Protein AF-A0A919TH75-F1 (afdb_monomer_lite)

Foldseek 3Di:
DDDPPVLKDKFKWQFPDWAQDPVRATWTWIAGPVHPDGTETAGEDPVCVVVVRVQSVVCVVVVFIWIWIWSDRHNDIHTPDIHTDGRPDPDPPDDD

Secondary structure (DSSP, 8-state):
----GGG-EEEEEEEEEEEE-TTS-EEEEEEESSSS-SSEEEEE-GGGHHHHHHHHHHHHHTT-EEEEEES-SSTT-EEEEEEEE----TT-----

pLDDT: mean 80.35, std 13.57, range [38.59, 91.25]

Radius of gyration: 13.17 Å; chains: 1; bounding box: 39×23×41 Å

Organism: NCBI:txid571911

Structure (mmCIF, N/CA/C/O backbone):
data_AF-A0A919TH75-F1
#
_entry.id   AF-A0A919TH75-F1
#
loop_
_atom_site.group_PDB
_atom_site.id
_atom_site.type_symbol
_atom_site.label_atom_id
_atom_site.label_alt_id
_atom_site.label_comp_id
_atom_site.label_asym_id
_atom_site.label_entity_id
_atom_site.label_seq_id
_atom_site.pdbx_PDB_ins_code
_atom_site.Cartn_x
_atom_site.Cartn_y
_atom_site.Cartn_z
_atom_site.occupancy
_atom_site.B_iso_or_equiv
_atom_site.auth_seq_id
_atom_site.auth_comp_id
_atom_site.auth_asym_id
_atom_site.auth_atom_id
_atom_site.pdbx_PDB_model_num
ATOM 1 N N . MET A 1 1 ? 8.458 -2.126 -17.422 1.00 51.59 1 MET A N 1
ATOM 2 C CA . MET A 1 1 ? 7.359 -2.947 -17.977 1.00 51.59 1 MET A CA 1
ATOM 3 C C . MET A 1 1 ? 6.064 -2.192 -17.764 1.00 51.59 1 MET A C 1
ATOM 5 O O . MET A 1 1 ? 5.853 -1.716 -16.659 1.00 51.59 1 MET A O 1
ATOM 9 N N . THR A 1 2 ? 5.240 -2.046 -18.796 1.00 56.06 2 THR A N 1
ATOM 10 C CA . THR A 1 2 ? 3.940 -1.369 -18.694 1.00 56.06 2 THR A CA 1
ATOM 11 C C . THR A 1 2 ? 2.873 -2.449 -18.567 1.00 56.06 2 THR A C 1
ATOM 13 O O . THR A 1 2 ? 2.649 -3.191 -19.522 1.00 56.06 2 THR A O 1
ATOM 16 N N . VAL A 1 3 ? 2.264 -2.610 -17.389 1.00 63.19 3 VAL A N 1
ATOM 17 C CA . VAL A 1 3 ? 1.124 -3.527 -17.237 1.00 63.19 3 VAL A CA 1
ATOM 18 C C . VAL A 1 3 ? -0.102 -2.877 -17.887 1.00 63.19 3 VAL A C 1
ATOM 20 O O . VAL A 1 3 ? -0.375 -1.707 -17.613 1.00 63.19 3 VAL A O 1
ATOM 23 N N . PRO A 1 4 ? -0.824 -3.586 -18.775 1.00 70.69 4 PRO A N 1
ATOM 24 C CA . PRO A 1 4 ? -2.033 -3.048 -19.382 1.00 70.69 4 PRO A CA 1
ATOM 25 C C . PRO A 1 4 ? -3.066 -2.725 -18.302 1.00 70.69 4 PRO A C 1
ATOM 27 O O . PRO A 1 4 ? -3.279 -3.521 -17.388 1.00 70.69 4 PRO A O 1
ATOM 30 N N . PHE A 1 5 ? -3.710 -1.563 -18.426 1.00 67.50 5 PHE A N 1
ATOM 31 C CA . PHE A 1 5 ? -4.652 -1.026 -17.436 1.00 67.50 5 PHE A CA 1
ATOM 32 C C . PHE A 1 5 ? -5.782 -2.006 -17.088 1.00 67.50 5 PHE A C 1
ATOM 34 O O . PHE A 1 5 ? -6.215 -2.074 -15.947 1.00 67.50 5 PHE A O 1
ATOM 41 N N . GLU A 1 6 ? -6.193 -2.832 -18.049 1.00 73.50 6 GLU A N 1
ATOM 42 C CA . GLU A 1 6 ? -7.217 -3.874 -17.895 1.00 73.50 6 GLU A CA 1
ATOM 43 C C . GLU A 1 6 ? -6.845 -4.977 -16.888 1.00 73.50 6 GLU A C 1
ATOM 45 O O . GLU A 1 6 ? -7.714 -5.715 -16.433 1.00 73.50 6 GLU A O 1
ATOM 50 N N . LYS A 1 7 ? -5.560 -5.105 -16.532 1.00 79.06 7 LYS A N 1
ATOM 51 C CA . LYS A 1 7 ? -5.080 -6.050 -15.512 1.00 79.06 7 LYS A CA 1
ATOM 52 C C . LYS A 1 7 ? -4.955 -5.425 -14.124 1.00 79.06 7 LYS A C 1
ATOM 54 O O . LYS A 1 7 ? -4.589 -6.129 -13.186 1.00 79.06 7 LYS A O 1
ATOM 59 N N . LEU A 1 8 ? -5.212 -4.124 -13.991 1.00 83.25 8 LEU A N 1
ATOM 60 C CA . LEU A 1 8 ? -5.188 -3.449 -12.701 1.00 83.25 8 LEU A CA 1
ATOM 61 C C . LEU A 1 8 ? -6.535 -3.617 -12.009 1.00 83.25 8 LEU A C 1
ATOM 63 O O . LEU A 1 8 ? -7.594 -3.384 -12.589 1.00 83.25 8 LEU A O 1
ATOM 67 N N . LYS A 1 9 ? -6.470 -3.995 -10.740 1.00 87.50 9 LYS A N 1
ATOM 68 C CA . LYS A 1 9 ? -7.610 -4.031 -9.837 1.00 87.50 9 LYS A CA 1
ATOM 69 C C . LYS A 1 9 ? -7.491 -2.870 -8.859 1.00 87.50 9 LYS A C 1
ATOM 71 O O . LYS A 1 9 ? -6.395 -2.565 -8.384 1.00 87.50 9 LYS A O 1
ATOM 76 N N . PHE A 1 10 ? -8.614 -2.219 -8.596 1.00 87.69 10 PHE A N 1
ATOM 77 C CA . PHE A 1 10 ? -8.694 -1.080 -7.691 1.00 87.69 10 PHE A CA 1
ATOM 78 C C . PHE A 1 10 ? -9.289 -1.533 -6.366 1.00 87.69 10 PHE A C 1
ATOM 80 O O . PHE A 1 10 ? -10.321 -2.201 -6.364 1.00 87.69 10 PHE A O 1
ATOM 87 N N . PHE A 1 11 ? -8.636 -1.162 -5.271 1.00 88.69 11 PHE A N 1
ATOM 88 C CA . PHE A 1 11 ? -9.055 -1.504 -3.916 1.00 88.69 11 PHE A CA 1
ATOM 89 C C . PHE A 1 11 ? -8.975 -0.275 -3.022 1.00 88.69 11 PHE A C 1
ATOM 91 O O . PHE A 1 11 ? -8.120 0.588 -3.232 1.00 88.69 11 PHE A O 1
ATOM 98 N N . ASP A 1 12 ? -9.835 -0.229 -2.012 1.00 89.06 12 ASP A N 1
ATOM 99 C CA . ASP A 1 12 ? -9.733 0.739 -0.929 1.00 89.06 12 ASP A CA 1
ATOM 100 C C . ASP A 1 12 ? -9.056 0.043 0.244 1.00 89.06 12 ASP A C 1
ATOM 102 O O . ASP A 1 12 ? -9.591 -0.909 0.799 1.00 89.06 12 ASP A O 1
ATOM 106 N N . CYS A 1 13 ? -7.875 0.509 0.628 1.00 89.88 13 CYS A N 1
ATOM 107 C CA . CYS A 1 13 ? -7.033 -0.160 1.608 1.00 89.88 13 CYS A CA 1
ATOM 108 C C . CYS A 1 13 ? -6.696 0.748 2.784 1.00 89.88 13 CYS A C 1
ATOM 110 O O . CYS A 1 13 ? -6.559 1.966 2.655 1.00 89.88 13 CYS A O 1
ATOM 112 N N . TYR A 1 14 ? -6.460 0.136 3.935 1.00 90.00 14 TYR A N 1
ATOM 113 C CA . TYR A 1 14 ? -5.689 0.735 5.007 1.00 90.00 14 TYR A CA 1
ATOM 114 C C . TYR A 1 14 ? -4.204 0.492 4.769 1.00 90.00 14 TYR A C 1
ATOM 116 O O . TYR A 1 14 ? -3.790 -0.592 4.358 1.00 90.00 14 TYR A O 1
ATOM 124 N N . VAL A 1 15 ? -3.401 1.506 5.077 1.00 90.75 15 VAL A N 1
ATOM 125 C CA . VAL A 1 15 ? -1.952 1.354 5.184 1.00 90.75 15 VAL A CA 1
ATOM 126 C C . VAL A 1 15 ? -1.640 1.002 6.631 1.00 90.75 15 VAL A C 1
ATOM 128 O O . VAL A 1 15 ? -1.850 1.815 7.531 1.00 90.75 15 VAL A O 1
ATOM 131 N N . ASP A 1 16 ? -1.172 -0.220 6.861 1.00 88.38 16 ASP A N 1
ATOM 132 C CA . ASP A 1 16 ? -0.790 -0.678 8.197 1.00 88.38 16 ASP A CA 1
ATOM 133 C C . ASP A 1 16 ? 0.652 -0.292 8.518 1.00 88.38 16 ASP A C 1
ATOM 135 O O . ASP A 1 16 ? 0.941 0.213 9.604 1.00 88.38 16 ASP A O 1
ATOM 139 N N . GLN A 1 17 ? 1.562 -0.544 7.575 1.00 87.38 17 GLN A N 1
ATOM 140 C CA . GLN A 1 17 ? 2.992 -0.297 7.730 1.00 87.38 17 GLN A CA 1
ATOM 141 C C . GLN A 1 17 ? 3.638 0.074 6.395 1.00 87.38 17 GLN A C 1
ATOM 143 O O . GLN A 1 17 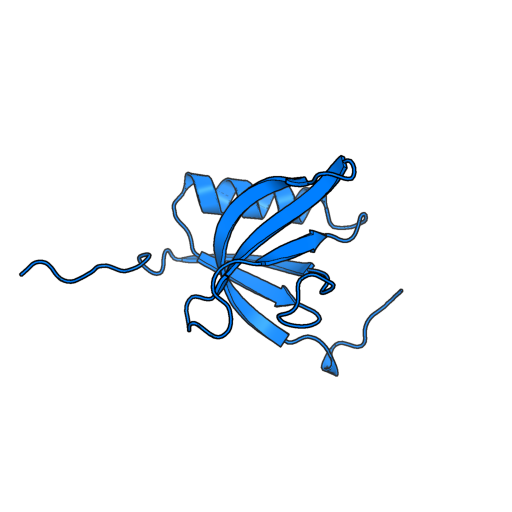? 3.184 -0.318 5.320 1.00 87.38 17 GLN A O 1
ATOM 148 N N . VAL A 1 18 ? 4.735 0.821 6.486 1.00 87.56 18 VAL A N 1
ATOM 149 C CA . VAL A 1 18 ? 5.559 1.243 5.353 1.00 87.56 18 VAL A CA 1
ATOM 150 C C . VAL A 1 18 ? 7.015 1.036 5.748 1.00 87.56 18 VAL A C 1
ATOM 152 O O . VAL A 1 18 ? 7.442 1.570 6.774 1.00 87.56 18 VAL A O 1
ATOM 155 N N . GLY A 1 19 ? 7.786 0.279 4.967 1.00 83.12 19 GLY A N 1
ATOM 156 C CA . GLY A 1 19 ? 9.179 0.030 5.328 1.00 83.12 19 GLY A CA 1
ATOM 157 C C . GLY A 1 19 ? 9.938 -0.914 4.398 1.00 83.12 19 GLY A C 1
ATOM 158 O O . GLY A 1 19 ? 9.375 -1.436 3.433 1.00 83.12 19 GLY A O 1
ATOM 159 N N . PRO A 1 20 ? 11.240 -1.101 4.673 1.00 81.69 20 PRO A N 1
ATOM 160 C CA . PRO A 1 20 ? 12.019 -2.143 4.030 1.00 81.69 20 PRO A CA 1
ATOM 161 C C . PRO A 1 20 ? 11.538 -3.524 4.495 1.00 81.69 20 PRO A C 1
ATOM 163 O O . PRO A 1 20 ? 11.269 -3.715 5.682 1.00 81.69 20 PRO A O 1
ATOM 166 N N . ILE A 1 21 ? 11.456 -4.480 3.573 1.00 81.06 21 ILE A N 1
ATOM 167 C CA . ILE A 1 21 ? 11.225 -5.898 3.887 1.00 81.06 21 ILE A CA 1
ATOM 168 C C . ILE A 1 21 ? 12.563 -6.647 3.974 1.00 81.06 21 ILE A C 1
ATOM 170 O O . ILE A 1 21 ? 13.628 -6.039 3.860 1.00 81.06 21 ILE A O 1
ATOM 174 N N . GLU A 1 22 ? 12.528 -7.960 4.218 1.00 76.12 22 GLU A N 1
ATOM 175 C CA . GLU A 1 22 ? 13.721 -8.779 4.506 1.00 76.12 22 GLU A CA 1
ATOM 176 C C . GLU A 1 22 ? 14.823 -8.704 3.433 1.00 76.12 22 GLU A C 1
ATOM 178 O O . GLU A 1 22 ? 16.003 -8.829 3.755 1.00 76.12 22 GLU A O 1
ATOM 183 N N . ASP A 1 23 ? 14.461 -8.450 2.174 1.00 77.00 23 ASP A N 1
ATOM 184 C CA . ASP A 1 23 ? 15.397 -8.304 1.052 1.00 77.00 23 ASP A CA 1
ATOM 185 C C . ASP A 1 23 ? 15.947 -6.869 0.875 1.00 77.00 23 ASP A C 1
ATOM 187 O O . ASP A 1 23 ? 16.719 -6.599 -0.047 1.00 77.00 23 ASP A O 1
ATOM 191 N N . GLY A 1 24 ? 15.560 -5.935 1.751 1.00 73.88 24 GLY A N 1
ATOM 192 C CA . GLY A 1 24 ? 15.930 -4.519 1.694 1.00 73.88 24 GLY A CA 1
ATOM 193 C C . GLY A 1 24 ? 15.138 -3.694 0.674 1.00 73.88 24 GLY A C 1
ATOM 194 O O . GLY A 1 24 ? 15.353 -2.482 0.571 1.00 73.88 24 GLY A O 1
ATOM 195 N N . SER A 1 25 ? 14.217 -4.309 -0.071 1.00 78.94 25 SER A N 1
ATOM 196 C CA . SER A 1 25 ? 13.295 -3.599 -0.951 1.00 78.94 25 SER A CA 1
ATOM 197 C C . SER A 1 25 ? 12.197 -2.905 -0.145 1.00 78.94 25 SER A C 1
ATOM 199 O O . SER A 1 25 ? 11.888 -3.272 0.986 1.00 78.94 25 SER A O 1
ATOM 201 N N . ILE A 1 26 ? 11.630 -1.840 -0.710 1.00 82.00 26 ILE A N 1
ATOM 202 C CA . ILE A 1 26 ? 10.570 -1.076 -0.052 1.00 82.00 26 ILE A CA 1
ATOM 203 C C . ILE A 1 26 ? 9.220 -1.655 -0.457 1.00 82.00 26 ILE A C 1
ATOM 205 O O . ILE A 1 26 ? 8.875 -1.648 -1.644 1.00 82.00 26 ILE A O 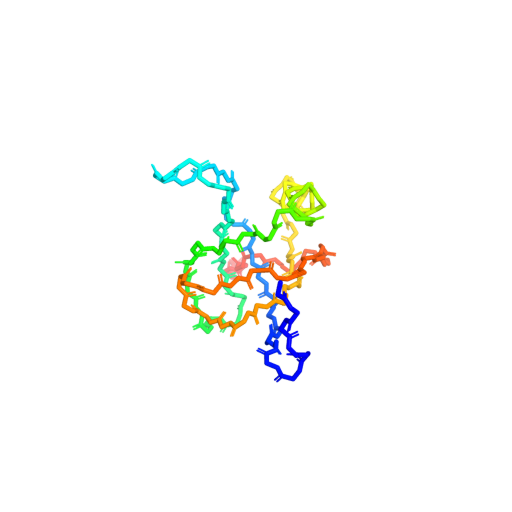1
ATOM 209 N N . ALA A 1 27 ? 8.444 -2.065 0.540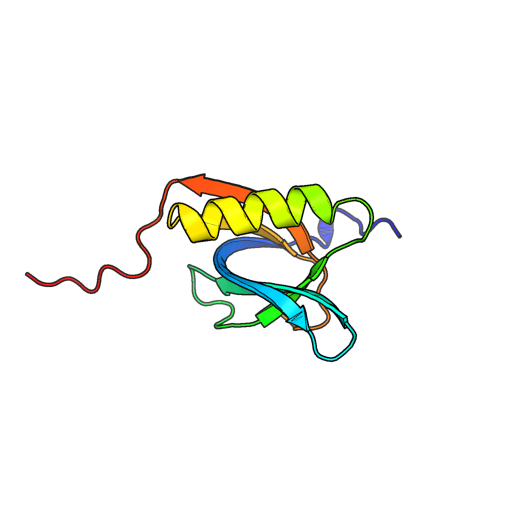 1.00 87.75 27 ALA A N 1
ATOM 210 C CA . ALA A 1 27 ? 7.076 -2.514 0.358 1.00 87.75 27 ALA A CA 1
ATOM 211 C C . ALA A 1 27 ? 6.129 -1.803 1.327 1.00 87.75 27 ALA A C 1
ATOM 213 O O . ALA A 1 27 ? 6.532 -1.111 2.270 1.00 87.75 27 ALA A O 1
ATOM 214 N N . ILE A 1 28 ? 4.840 -1.958 1.054 1.00 89.88 28 I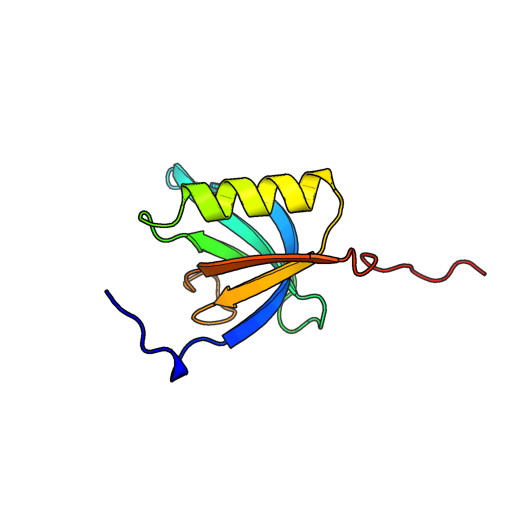LE A N 1
ATOM 215 C CA . ILE A 1 28 ? 3.770 -1.363 1.847 1.00 89.88 28 ILE A CA 1
ATOM 216 C C . ILE A 1 28 ? 2.833 -2.473 2.278 1.00 89.88 28 ILE A C 1
ATOM 218 O O . ILE A 1 28 ? 2.356 -3.241 1.442 1.00 89.88 28 ILE A O 1
ATOM 222 N N . LEU A 1 29 ? 2.577 -2.545 3.580 1.00 90.88 29 LEU A N 1
ATOM 223 C CA . LEU A 1 29 ? 1.612 -3.469 4.145 1.00 90.88 29 LEU A CA 1
ATOM 224 C C . LEU A 1 29 ? 0.226 -2.851 4.022 1.00 90.88 29 LEU A C 1
ATOM 226 O O . LEU A 1 29 ? -0.068 -1.833 4.661 1.00 90.88 29 LEU A O 1
ATOM 230 N N . LEU A 1 30 ? -0.607 -3.472 3.194 1.00 90.88 30 LEU A N 1
ATOM 231 C CA . LEU A 1 30 ? -1.977 -3.044 2.965 1.00 90.88 30 LEU A CA 1
ATOM 232 C C . LEU A 1 30 ? -2.962 -4.081 3.492 1.00 90.88 30 LEU A C 1
ATOM 234 O O . LEU A 1 30 ? -2.746 -5.290 3.373 1.00 90.88 30 LEU A O 1
ATOM 238 N N . SER A 1 31 ? -4.072 -3.576 4.009 1.00 91.25 31 SER A N 1
ATOM 239 C CA . SER A 1 31 ? -5.249 -4.350 4.384 1.00 91.25 31 SER A CA 1
ATOM 240 C C . SER A 1 31 ? -6.464 -3.802 3.645 1.00 91.25 31 SER A C 1
ATOM 242 O O . SER A 1 31 ? -6.710 -2.599 3.681 1.00 91.25 31 SER A O 1
ATOM 244 N N . ASP A 1 32 ? -7.205 -4.653 2.938 1.00 89.62 32 ASP A N 1
ATOM 245 C CA . ASP A 1 32 ? -8.387 -4.208 2.198 1.00 89.62 32 ASP A CA 1
ATOM 246 C C . ASP A 1 32 ? -9.515 -3.825 3.164 1.00 89.62 32 ASP A C 1
ATOM 248 O O . ASP A 1 32 ? -9.769 -4.504 4.163 1.00 89.62 32 ASP A O 1
ATOM 252 N N . VAL A 1 33 ? -10.214 -2.734 2.857 1.00 87.44 33 VAL A N 1
ATOM 253 C CA . VAL A 1 33 ? -11.370 -2.261 3.628 1.00 87.44 33 VAL A CA 1
ATOM 254 C C . VAL A 1 33 ? -12.542 -3.234 3.477 1.00 87.44 33 VAL A C 1
ATOM 256 O O . VAL A 1 33 ? -13.308 -3.413 4.426 1.00 87.44 33 VAL A O 1
ATOM 259 N N . GLN A 1 34 ? -12.689 -3.862 2.305 1.00 84.62 34 GLN A N 1
ATOM 260 C CA . GLN A 1 34 ? -13.805 -4.767 2.004 1.00 84.62 34 GLN A CA 1
ATOM 261 C C . GLN A 1 34 ? -13.542 -6.222 2.425 1.00 84.62 34 GLN A C 1
ATOM 263 O O . GLN A 1 34 ? -14.487 -7.000 2.555 1.00 84.62 34 GLN A O 1
ATOM 268 N N . GLY A 1 35 ? -12.289 -6.570 2.725 1.00 84.38 35 GLY A N 1
ATOM 269 C CA . GLY A 1 35 ? -11.888 -7.882 3.224 1.00 84.38 35 GLY A CA 1
ATOM 270 C C . GLY A 1 35 ? -11.521 -8.906 2.145 1.00 84.38 35 GLY A C 1
ATOM 271 O O . GLY A 1 35 ? -11.439 -10.089 2.470 1.00 84.38 35 GLY A O 1
ATOM 272 N N . GLU A 1 36 ? -11.260 -8.488 0.901 1.00 84.00 36 GLU A N 1
ATOM 273 C CA . GLU A 1 36 ? -10.710 -9.353 -0.162 1.00 84.00 36 GLU A CA 1
ATOM 274 C C . GLU A 1 36 ? -9.326 -9.906 0.216 1.00 84.00 36 GLU A C 1
ATOM 276 O O . GLU A 1 36 ? -8.956 -11.017 -0.165 1.00 84.00 36 GLU A O 1
ATOM 281 N N . PHE A 1 37 ? -8.561 -9.146 1.004 1.00 85.38 37 PHE A N 1
ATOM 282 C CA . PHE A 1 37 ? -7.316 -9.589 1.623 1.00 85.38 37 PHE A CA 1
ATOM 283 C C . PHE A 1 37 ? -7.105 -8.914 2.978 1.00 85.38 37 PHE A C 1
ATOM 285 O O . PHE A 1 37 ? -7.483 -7.764 3.195 1.00 85.38 37 PHE A O 1
ATOM 292 N N . THR A 1 38 ? -6.480 -9.632 3.911 1.00 83.44 38 THR A N 1
ATOM 293 C CA . THR A 1 38 ? -6.318 -9.160 5.289 1.00 83.44 38 THR A CA 1
ATOM 294 C C . THR A 1 38 ? -5.073 -8.324 5.489 1.00 83.44 38 THR A C 1
ATOM 296 O O . THR A 1 38 ? -5.217 -7.211 5.959 1.00 83.44 38 THR A O 1
ATOM 299 N N . GLN A 1 39 ? -3.874 -8.826 5.188 1.00 87.94 39 GLN A N 1
ATOM 300 C CA . GLN A 1 39 ? -2.616 -8.088 5.357 1.00 87.94 39 GLN A CA 1
ATOM 301 C C . GLN A 1 39 ? -1.568 -8.637 4.396 1.00 87.94 39 GLN A C 1
ATOM 303 O O . GLN A 1 39 ? -1.075 -9.749 4.582 1.00 87.94 39 GLN A O 1
ATOM 308 N N . VAL A 1 40 ? -1.242 -7.867 3.362 1.00 89.62 40 VAL A N 1
ATOM 309 C CA . VAL A 1 40 ? -0.308 -8.287 2.314 1.00 89.62 40 VAL A CA 1
ATOM 310 C C . VAL A 1 40 ? 0.704 -7.177 2.055 1.00 89.62 40 VAL A C 1
ATOM 312 O O . VAL A 1 40 ? 0.352 -5.999 1.970 1.00 89.62 40 VAL A O 1
ATOM 315 N N . TRP A 1 41 ? 1.977 -7.560 1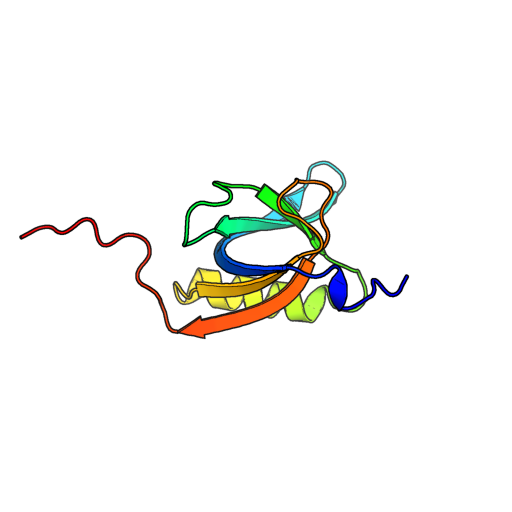.970 1.00 89.38 41 TRP A N 1
ATOM 316 C CA . TRP A 1 41 ? 3.051 -6.665 1.557 1.00 89.38 41 TRP A CA 1
ATOM 317 C C . TRP A 1 41 ? 3.051 -6.554 0.041 1.00 89.38 41 TRP A C 1
ATOM 319 O O . TRP A 1 41 ? 3.208 -7.558 -0.646 1.00 89.38 41 TRP A O 1
ATOM 329 N N . PHE A 1 42 ? 2.904 -5.335 -0.467 1.00 90.31 42 PHE A N 1
ATOM 330 C CA . PHE A 1 42 ? 2.962 -5.061 -1.897 1.00 90.31 42 PHE A CA 1
ATOM 331 C C . PHE A 1 42 ? 4.241 -4.313 -2.241 1.00 90.31 42 PHE A C 1
ATOM 333 O O . PHE A 1 42 ? 4.549 -3.264 -1.661 1.00 90.31 42 PHE A O 1
ATOM 340 N N . GLY A 1 43 ? 4.972 -4.851 -3.215 1.00 88.56 43 GLY A N 1
ATOM 341 C CA . GLY A 1 43 ? 6.141 -4.196 -3.784 1.00 88.56 43 GLY A CA 1
ATOM 342 C C . GLY A 1 43 ? 5.748 -2.947 -4.570 1.00 88.56 43 GLY A C 1
ATOM 343 O O . GLY A 1 43 ? 4.690 -2.889 -5.203 1.00 88.56 43 GLY A O 1
ATOM 344 N N . VAL A 1 44 ? 6.616 -1.937 -4.553 1.00 84.94 44 VAL A N 1
ATOM 345 C CA . VAL A 1 44 ? 6.385 -0.664 -5.249 1.00 84.94 44 VAL A CA 1
ATOM 346 C C . VAL A 1 44 ? 7.385 -0.492 -6.387 1.00 84.94 44 VAL A C 1
ATOM 348 O O . VAL A 1 44 ? 8.593 -0.668 -6.203 1.00 84.94 44 VAL A O 1
ATOM 351 N N . LEU A 1 45 ? 6.894 -0.094 -7.563 1.00 83.06 45 LEU A N 1
ATOM 352 C CA . LEU A 1 45 ? 7.758 0.222 -8.699 1.00 83.06 45 LEU A CA 1
ATOM 353 C C . LEU A 1 45 ? 8.710 1.380 -8.372 1.00 83.06 45 LEU A C 1
ATOM 355 O O . LEU A 1 45 ? 8.324 2.393 -7.790 1.00 83.06 45 LEU A O 1
ATOM 359 N N . GLU A 1 46 ? 9.964 1.246 -8.797 1.00 82.69 46 GLU A N 1
ATOM 360 C CA . GLU A 1 46 ? 11.036 2.189 -8.469 1.00 82.69 46 GLU A CA 1
ATOM 361 C C . GLU A 1 46 ? 10.737 3.631 -8.909 1.00 82.69 46 GLU A C 1
ATOM 363 O O . GLU A 1 46 ? 10.990 4.571 -8.160 1.00 82.69 46 GLU A O 1
ATOM 368 N N . ASN A 1 47 ? 10.118 3.808 -10.078 1.00 84.06 47 ASN A N 1
ATOM 369 C CA . ASN A 1 47 ? 9.825 5.116 -10.667 1.00 84.06 47 ASN A CA 1
ATOM 370 C C . ASN A 1 47 ? 8.724 5.915 -9.947 1.00 84.06 47 ASN A C 1
ATOM 372 O O . ASN A 1 47 ? 8.652 7.124 -10.133 1.00 84.06 47 ASN A O 1
ATOM 376 N N . ILE A 1 48 ? 7.878 5.264 -9.144 1.00 84.38 48 ILE A N 1
ATOM 377 C CA . ILE A 1 48 ? 6.808 5.909 -8.354 1.00 84.38 48 ILE A CA 1
ATOM 378 C C . ILE A 1 48 ? 7.028 5.749 -6.847 1.00 84.38 48 ILE A C 1
ATOM 380 O O . ILE A 1 48 ? 6.226 6.207 -6.039 1.00 84.38 48 ILE A O 1
ATOM 384 N N . ARG A 1 49 ? 8.134 5.112 -6.449 1.00 85.06 49 ARG A N 1
ATOM 385 C CA . ARG A 1 49 ? 8.419 4.733 -5.064 1.00 85.06 49 ARG A CA 1
ATOM 386 C C . ARG A 1 49 ? 8.313 5.906 -4.094 1.00 85.06 49 ARG A C 1
ATOM 388 O O . ARG A 1 49 ? 7.708 5.756 -3.040 1.00 85.06 49 ARG A O 1
ATOM 395 N N . GLN A 1 50 ? 8.878 7.062 -4.440 1.00 85.94 50 GLN A N 1
ATOM 396 C CA . GLN A 1 50 ? 8.849 8.242 -3.567 1.00 85.94 50 GLN A CA 1
ATOM 397 C C . GLN A 1 50 ? 7.432 8.783 -3.354 1.00 85.94 50 GLN A C 1
ATOM 399 O O . GLN A 1 50 ? 7.050 9.039 -2.216 1.00 85.94 50 GLN A O 1
ATOM 404 N N . GLU A 1 51 ? 6.648 8.919 -4.424 1.00 87.25 51 GLU A N 1
ATOM 405 C CA . GLU A 1 51 ? 5.268 9.417 -4.355 1.00 87.25 51 GLU A CA 1
ATOM 406 C C . GLU A 1 51 ? 4.380 8.467 -3.545 1.00 87.25 51 GLU A C 1
ATOM 408 O O . GLU A 1 51 ? 3.603 8.890 -2.684 1.00 87.25 51 GLU A O 1
ATOM 413 N N . VAL A 1 52 ? 4.556 7.162 -3.767 1.00 87.81 52 VAL A N 1
ATOM 414 C CA . VAL A 1 52 ? 3.806 6.134 -3.053 1.00 87.81 52 VAL A CA 1
ATOM 415 C C . VAL A 1 52 ? 4.164 6.150 -1.566 1.00 87.81 52 VAL A C 1
ATOM 417 O O . VAL A 1 52 ? 3.267 6.148 -0.727 1.00 87.81 52 VAL A O 1
ATOM 420 N N . LEU A 1 53 ? 5.453 6.221 -1.224 1.00 87.62 53 LEU A N 1
ATOM 421 C CA . LEU A 1 53 ? 5.915 6.302 0.162 1.00 87.62 53 LEU A CA 1
ATOM 422 C C . LEU A 1 53 ? 5.386 7.536 0.890 1.00 87.62 53 LEU A C 1
ATOM 424 O O . LEU A 1 53 ? 4.927 7.422 2.023 1.00 87.62 53 LEU A O 1
ATOM 428 N N . GLN A 1 54 ? 5.440 8.707 0.252 1.00 89.50 54 GLN A N 1
ATOM 429 C CA . GLN A 1 54 ? 4.926 9.948 0.833 1.00 89.50 54 GLN A CA 1
ATOM 430 C C . GLN A 1 54 ? 3.424 9.852 1.099 1.00 89.50 54 GLN A C 1
ATOM 432 O O . GLN A 1 54 ? 2.965 10.205 2.185 1.00 89.50 54 GLN A O 1
ATOM 437 N N . THR A 1 55 ? 2.673 9.317 0.137 1.00 89.50 55 THR A N 1
ATOM 438 C CA . THR A 1 55 ? 1.226 9.127 0.267 1.00 89.50 55 THR A CA 1
ATOM 439 C C . THR A 1 55 ? 0.888 8.113 1.357 1.00 89.50 55 THR A C 1
ATOM 441 O O . THR A 1 55 ? 0.028 8.375 2.193 1.00 89.50 55 THR A O 1
ATOM 444 N N . ALA A 1 56 ? 1.589 6.979 1.390 1.00 88.06 56 ALA A N 1
ATOM 445 C CA . ALA A 1 56 ? 1.384 5.931 2.381 1.00 88.06 56 ALA A CA 1
ATOM 446 C C . ALA A 1 56 ? 1.724 6.418 3.796 1.00 88.06 56 ALA A C 1
ATOM 448 O O . ALA A 1 56 ? 0.956 6.196 4.729 1.00 88.06 56 ALA A O 1
ATOM 449 N N . LEU A 1 57 ? 2.829 7.153 3.955 1.00 87.69 57 LEU A N 1
ATOM 450 C CA . LEU A 1 57 ? 3.212 7.749 5.233 1.00 87.69 57 LEU A CA 1
ATOM 451 C C . LEU A 1 57 ? 2.181 8.781 5.703 1.00 87.69 57 LEU A C 1
ATOM 453 O O . LEU A 1 57 ? 1.775 8.751 6.865 1.00 87.69 57 LEU A O 1
ATOM 457 N N . ALA A 1 58 ? 1.722 9.658 4.805 1.00 87.88 58 ALA A N 1
ATOM 458 C CA . ALA A 1 58 ? 0.671 10.621 5.115 1.00 87.88 58 ALA A CA 1
ATOM 459 C C . ALA A 1 58 ? -0.631 9.918 5.529 1.00 87.88 58 ALA A C 1
ATOM 461 O O . ALA A 1 58 ? -1.284 10.358 6.476 1.00 87.88 58 ALA A O 1
ATOM 462 N N . ALA A 1 59 ? -0.986 8.812 4.872 1.00 87.06 59 ALA A N 1
ATOM 463 C CA . ALA A 1 59 ? -2.173 8.041 5.211 1.00 87.06 59 ALA A CA 1
ATOM 464 C C . ALA A 1 59 ? -2.081 7.393 6.597 1.00 87.06 59 ALA A C 1
ATOM 466 O O . ALA A 1 59 ? -3.027 7.509 7.374 1.00 87.06 59 ALA A O 1
ATOM 467 N N . VAL A 1 60 ? -0.932 6.806 6.951 1.00 87.25 60 VAL A N 1
ATOM 468 C CA . VAL A 1 60 ? -0.688 6.255 8.298 1.00 87.25 60 VAL A CA 1
ATOM 469 C C . VAL A 1 60 ? -0.776 7.353 9.361 1.00 87.25 60 VAL A C 1
ATOM 471 O O . VAL A 1 60 ? -1.469 7.192 10.363 1.00 87.25 60 VAL A O 1
ATOM 474 N N . GLN A 1 61 ? -0.111 8.491 9.140 1.00 87.50 61 GLN A N 1
ATOM 475 C CA . GLN A 1 61 ? -0.057 9.592 10.110 1.00 87.50 61 GLN A CA 1
ATOM 476 C C . GLN A 1 61 ? -1.419 10.248 10.358 1.00 87.50 61 GLN A C 1
ATOM 478 O O . GLN A 1 61 ? -1.697 10.681 11.473 1.00 87.50 61 GLN A O 1
ATOM 483 N N . ASN A 1 62 ? -2.259 10.323 9.325 1.00 84.31 62 ASN A N 1
ATOM 484 C CA . ASN A 1 62 ? -3.565 10.978 9.387 1.00 84.31 62 ASN A CA 1
ATOM 485 C C . ASN A 1 62 ? -4.730 9.983 9.517 1.00 84.31 62 ASN A C 1
ATOM 487 O O . ASN A 1 62 ? -5.887 10.396 9.458 1.00 84.31 62 ASN A O 1
ATOM 491 N N . ASN A 1 63 ? -4.440 8.688 9.698 1.00 82.44 63 ASN A N 1
ATOM 492 C CA . ASN A 1 63 ? -5.430 7.612 9.785 1.00 82.44 63 ASN A CA 1
ATOM 493 C C . ASN A 1 63 ? -6.436 7.629 8.611 1.00 82.44 63 ASN A C 1
ATOM 495 O O . ASN A 1 63 ? -7.652 7.529 8.798 1.00 82.44 63 ASN A O 1
ATOM 499 N N . LEU A 1 64 ? -5.913 7.817 7.397 1.00 85.88 64 LEU A N 1
ATOM 500 C CA . LEU A 1 64 ? -6.682 7.864 6.156 1.00 85.88 64 LEU A CA 1
ATOM 501 C C . LEU A 1 64 ? -6.784 6.477 5.520 1.00 85.88 64 LEU A C 1
ATOM 503 O O . LEU A 1 64 ? -5.987 5.579 5.798 1.00 85.88 64 LEU A O 1
ATOM 507 N N . THR A 1 65 ? -7.756 6.329 4.622 1.00 88.06 65 THR A N 1
ATOM 508 C CA . THR A 1 65 ? -7.763 5.203 3.681 1.00 88.06 65 THR A CA 1
ATOM 509 C C . THR A 1 65 ? -6.987 5.568 2.426 1.00 88.06 65 THR A C 1
ATOM 511 O O . THR A 1 65 ? -6.701 6.740 2.169 1.00 88.06 65 THR A O 1
ATOM 514 N N . CYS A 1 66 ? -6.622 4.559 1.649 1.00 89.25 66 CYS A N 1
ATOM 515 C CA . CYS A 1 66 ? -5.938 4.724 0.386 1.00 89.25 66 CYS A CA 1
ATOM 516 C C . CYS A 1 66 ? -6.631 3.925 -0.705 1.00 89.25 66 CYS A C 1
ATOM 518 O O . CYS A 1 66 ? -6.705 2.704 -0.616 1.00 89.25 66 CYS A O 1
ATOM 520 N N . GLY A 1 67 ? -7.017 4.591 -1.786 1.00 90.00 67 GLY A N 1
ATOM 521 C CA . GLY A 1 67 ? -7.336 3.897 -3.021 1.00 90.00 67 GLY A CA 1
ATOM 522 C C . GLY A 1 67 ? -6.039 3.446 -3.697 1.00 90.00 67 GLY A C 1
ATOM 523 O O . GLY A 1 67 ? -5.150 4.256 -3.989 1.00 90.00 67 GLY A O 1
ATOM 524 N N . VAL A 1 68 ? -5.907 2.151 -3.952 1.00 90.38 68 VAL A N 1
ATOM 525 C CA . VAL A 1 68 ? -4.722 1.552 -4.573 1.00 90.38 68 VAL A CA 1
ATOM 526 C C . VAL A 1 68 ? -5.077 0.844 -5.870 1.00 90.38 68 VAL A C 1
ATOM 528 O O . VAL A 1 68 ? -6.161 0.287 -6.018 1.00 90.38 68 VAL A O 1
ATOM 531 N N . ALA A 1 69 ? -4.142 0.864 -6.816 1.00 89.81 69 ALA A N 1
ATOM 532 C CA . ALA A 1 69 ? -4.200 0.050 -8.022 1.00 89.81 69 ALA A CA 1
ATOM 533 C C . ALA A 1 69 ? -3.126 -1.037 -7.934 1.00 89.81 69 ALA A C 1
ATOM 535 O O . ALA A 1 69 ? -1.930 -0.725 -7.899 1.00 89.81 69 ALA A O 1
ATOM 536 N N . LEU A 1 70 ? -3.560 -2.294 -7.899 1.00 89.44 70 LEU A N 1
ATOM 537 C CA . LEU A 1 70 ? -2.708 -3.471 -7.745 1.00 89.44 70 LEU A CA 1
ATOM 538 C C . LEU A 1 70 ? -2.838 -4.385 -8.967 1.00 89.44 70 LEU A C 1
ATOM 540 O O . LEU A 1 70 ? -3.888 -4.443 -9.609 1.00 89.44 70 LEU A O 1
ATOM 544 N N . THR A 1 71 ? -1.790 -5.148 -9.272 1.00 87.75 71 THR A N 1
ATOM 545 C CA . THR A 1 71 ? -1.862 -6.213 -10.292 1.00 87.75 71 THR A CA 1
ATOM 546 C C . THR A 1 71 ? -2.609 -7.463 -9.814 1.00 87.75 71 THR A C 1
ATOM 548 O O . THR A 1 71 ? -2.933 -8.327 -10.624 1.00 87.75 71 THR A O 1
ATOM 551 N N . GLY A 1 72 ? -2.873 -7.570 -8.510 1.00 86.62 72 GLY A N 1
ATOM 552 C CA . GLY A 1 72 ? -3.484 -8.723 -7.853 1.00 86.62 72 GLY A CA 1
ATOM 553 C C . GLY A 1 72 ? -3.591 -8.514 -6.339 1.00 86.62 72 GLY A C 1
ATOM 554 O O . GLY A 1 72 ? -3.265 -7.440 -5.837 1.00 86.62 72 GLY A O 1
ATOM 555 N N . THR A 1 73 ? -4.071 -9.533 -5.628 1.00 86.50 73 THR A N 1
ATOM 556 C CA . THR A 1 73 ? -4.228 -9.545 -4.158 1.00 86.50 73 THR A CA 1
ATOM 557 C C . THR A 1 73 ? -3.173 -10.409 -3.457 1.00 86.50 73 THR A C 1
ATOM 559 O O . THR A 1 73 ? -3.187 -10.543 -2.237 1.00 86.50 73 THR A O 1
ATOM 562 N N . GLU A 1 74 ? -2.258 -11.002 -4.224 1.00 84.44 74 GLU A N 1
ATOM 563 C CA . GLU A 1 74 ? -1.190 -11.880 -3.738 1.00 84.44 74 GLU A CA 1
ATOM 564 C C . GLU A 1 74 ? 0.091 -11.075 -3.434 1.00 84.44 74 GLU A C 1
ATOM 566 O O . GLU A 1 74 ? 0.277 -10.019 -4.045 1.00 84.44 74 GLU A O 1
ATOM 571 N N . PRO A 1 75 ? 0.992 -11.552 -2.550 1.00 76.75 75 PRO A N 1
ATOM 572 C CA . PRO A 1 75 ? 2.227 -10.845 -2.162 1.00 76.75 75 PRO A CA 1
ATOM 573 C C . PRO A 1 75 ? 3.138 -10.444 -3.332 1.00 76.75 75 PRO A C 1
ATOM 575 O O . PRO A 1 75 ? 3.824 -9.428 -3.284 1.00 76.75 75 PRO A O 1
ATOM 578 N N . ASP A 1 76 ? 3.101 -11.215 -4.413 1.00 80.50 76 ASP A N 1
ATOM 579 C CA . ASP A 1 76 ? 3.897 -11.003 -5.623 1.00 80.50 76 ASP A CA 1
ATOM 580 C C . ASP A 1 76 ? 3.354 -9.836 -6.474 1.00 80.50 76 ASP A C 1
ATOM 582 O O . ASP A 1 76 ? 3.930 -9.455 -7.500 1.00 80.50 76 ASP A O 1
ATOM 586 N N . SER A 1 77 ? 2.204 -9.282 -6.079 1.00 85.12 77 SER A N 1
ATOM 587 C CA . SER A 1 77 ? 1.534 -8.204 -6.790 1.00 85.12 77 SER A CA 1
ATOM 588 C C . SER A 1 77 ? 2.244 -6.876 -6.575 1.00 85.12 77 SER A C 1
ATOM 590 O O . SER A 1 77 ? 2.777 -6.561 -5.511 1.00 85.12 77 SER A O 1
ATOM 592 N N . ILE A 1 78 ? 2.197 -6.051 -7.614 1.00 86.19 78 ILE A N 1
ATOM 593 C CA . ILE A 1 78 ? 2.885 -4.770 -7.641 1.00 86.19 78 ILE A CA 1
ATOM 594 C C . ILE A 1 78 ? 1.865 -3.649 -7.494 1.00 86.19 78 ILE A C 1
ATOM 596 O O . ILE A 1 78 ? 0.835 -3.625 -8.179 1.00 86.19 78 ILE A O 1
ATOM 600 N N . LEU A 1 79 ? 2.194 -2.687 -6.638 1.00 87.25 79 LEU A N 1
ATOM 601 C CA . LEU A 1 79 ? 1.447 -1.453 -6.494 1.00 87.25 79 LEU A CA 1
ATOM 602 C C . LEU A 1 79 ? 1.835 -0.467 -7.598 1.00 87.25 79 LEU A C 1
ATOM 604 O O . LEU A 1 79 ? 2.989 -0.054 -7.721 1.00 87.25 79 LEU A O 1
ATOM 608 N N . TYR A 1 80 ? 0.836 -0.080 -8.390 1.00 86.31 80 TYR A N 1
ATOM 609 C CA . TYR A 1 80 ? 0.968 0.858 -9.507 1.00 86.31 80 TYR A CA 1
ATOM 610 C C . TYR A 1 80 ? 0.555 2.278 -9.154 1.00 86.31 80 TYR A C 1
ATOM 612 O O . TYR A 1 80 ? 1.016 3.235 -9.773 1.00 86.31 80 TYR A O 1
ATOM 620 N N . ARG A 1 81 ? -0.366 2.422 -8.206 1.00 85.25 81 ARG A N 1
ATOM 621 C CA . ARG A 1 81 ? -0.870 3.722 -7.789 1.00 85.25 81 ARG A CA 1
ATOM 622 C C . ARG A 1 81 ? -1.381 3.639 -6.369 1.00 85.25 81 ARG A C 1
ATOM 624 O O . ARG A 1 81 ? -1.991 2.641 -5.994 1.00 85.25 81 ARG A O 1
ATOM 631 N N . ILE A 1 82 ? -1.182 4.716 -5.629 1.00 88.56 82 ILE A N 1
ATOM 632 C CA . ILE A 1 82 ? -1.824 4.961 -4.346 1.00 88.56 82 ILE A CA 1
ATOM 633 C C . ILE A 1 82 ? -2.324 6.399 -4.343 1.00 88.56 82 ILE A C 1
ATOM 635 O O . ILE A 1 82 ? -1.679 7.289 -4.895 1.00 88.56 82 ILE A O 1
ATOM 639 N N . HIS A 1 83 ? -3.484 6.627 -3.753 1.00 88.00 83 HIS A N 1
ATOM 640 C CA . HIS A 1 83 ? -3.972 7.963 -3.458 1.00 88.00 83 HIS A CA 1
ATOM 641 C C . HIS A 1 83 ? -4.666 7.929 -2.107 1.00 88.00 83 HIS A C 1
ATOM 643 O O . HIS A 1 83 ? -5.459 7.030 -1.838 1.00 88.00 83 HIS A O 1
ATOM 649 N N . ALA A 1 84 ? -4.348 8.889 -1.244 1.00 84.00 84 ALA A N 1
ATOM 650 C CA . ALA A 1 84 ? -5.051 9.027 0.018 1.00 84.00 84 ALA A CA 1
ATOM 651 C C . ALA A 1 84 ? -6.490 9.478 -0.256 1.00 84.00 84 ALA A C 1
ATOM 653 O O . ALA A 1 84 ? -6.735 10.447 -0.978 1.00 84.00 84 ALA A O 1
ATOM 654 N N . THR A 1 85 ? -7.435 8.758 0.323 1.00 79.75 85 THR A N 1
ATOM 655 C CA . THR A 1 85 ? -8.866 9.044 0.304 1.00 79.75 85 THR A CA 1
ATOM 656 C C . THR A 1 85 ? -9.302 9.445 1.710 1.00 79.75 85 THR A C 1
ATOM 658 O O . THR A 1 85 ? -8.581 9.228 2.686 1.00 79.75 85 THR A O 1
ATOM 661 N N . ASN A 1 86 ? -10.471 10.082 1.839 1.00 68.81 86 ASN A N 1
ATOM 662 C CA . ASN A 1 86 ? -10.989 10.495 3.149 1.00 68.81 86 ASN A CA 1
ATOM 663 C C . ASN A 1 86 ? -10.958 9.333 4.155 1.00 68.81 86 ASN A C 1
ATOM 665 O O . ASN A 1 86 ? -11.058 8.166 3.776 1.00 68.81 86 ASN A O 1
ATOM 669 N N . ALA A 1 87 ? -10.820 9.648 5.444 1.00 57.06 87 ALA A N 1
ATOM 670 C CA . ALA A 1 87 ? -10.808 8.643 6.501 1.00 57.06 87 ALA A CA 1
ATOM 671 C C . ALA A 1 87 ? -12.112 7.826 6.484 1.00 57.06 87 ALA A C 1
ATOM 673 O O . ALA A 1 87 ? -13.129 8.248 7.034 1.00 57.06 87 ALA A O 1
ATOM 674 N N . ALA A 1 88 ? -12.094 6.642 5.873 1.00 54.00 88 ALA A N 1
ATOM 675 C CA . ALA A 1 88 ? -13.085 5.624 6.168 1.00 54.00 88 ALA A CA 1
ATOM 676 C C . ALA A 1 88 ? -12.652 5.031 7.509 1.00 54.00 88 ALA A C 1
ATOM 678 O O . ALA A 1 88 ? -11.609 4.385 7.592 1.00 54.00 88 ALA A O 1
ATOM 679 N N . ALA A 1 89 ? -13.387 5.335 8.581 1.00 50.59 89 ALA A N 1
ATOM 680 C CA . ALA A 1 89 ? -13.046 4.905 9.933 1.00 50.59 89 ALA A CA 1
ATOM 681 C C . ALA A 1 89 ? -12.687 3.410 9.948 1.00 50.59 89 ALA A C 1
ATOM 683 O O . ALA A 1 89 ? -13.537 2.570 9.655 1.00 50.59 89 ALA A O 1
ATOM 684 N N . LYS A 1 90 ? -11.428 3.085 10.273 1.00 49.16 90 LYS A N 1
ATOM 685 C CA . LYS A 1 90 ? -10.948 1.707 10.412 1.00 49.16 90 LYS A CA 1
ATOM 686 C C . LYS A 1 90 ? -11.720 1.031 11.527 1.00 49.16 90 LYS A C 1
ATOM 688 O O . LYS A 1 90 ? -11.407 1.228 12.694 1.00 49.16 90 LYS A O 1
ATOM 693 N N . GLY A 1 91 ? -12.777 0.310 11.159 1.00 45.19 91 GLY A N 1
ATOM 694 C CA . GLY A 1 91 ? -13.604 -0.457 12.077 1.00 45.19 91 GLY A CA 1
ATOM 695 C C . GLY A 1 91 ? -13.963 0.308 13.348 1.00 45.19 91 GLY A C 1
ATOM 696 O O . GLY A 1 91 ? -13.490 -0.025 14.434 1.00 45.19 91 GLY A O 1
ATOM 697 N N . GLY A 1 92 ? -14.877 1.273 13.244 1.00 38.59 92 GLY 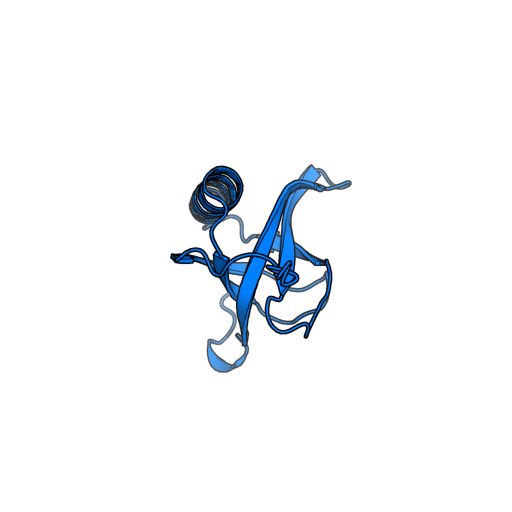A N 1
ATOM 698 C CA . GLY A 1 92 ? -15.738 1.583 14.376 1.00 38.59 92 GLY A CA 1
ATOM 699 C C . GLY A 1 92 ? -16.574 0.343 14.693 1.00 38.59 92 GLY A C 1
ATOM 700 O O . GLY A 1 92 ? -17.705 0.223 14.233 1.00 38.59 92 GLY A O 1
ATOM 701 N N . ARG A 1 93 ? -16.026 -0.607 15.462 1.00 41.62 93 ARG A N 1
ATOM 702 C CA . ARG A 1 93 ? -16.863 -1.525 16.237 1.00 41.62 93 ARG A CA 1
ATOM 703 C C . ARG A 1 93 ? -17.741 -0.625 17.094 1.00 41.62 93 ARG A C 1
ATOM 705 O O . ARG A 1 93 ? -17.238 0.012 18.017 1.00 41.62 93 ARG A O 1
ATOM 712 N N . GLY A 1 94 ? -19.017 -0.534 16.724 1.00 40.44 94 GLY A N 1
ATOM 713 C CA . GLY A 1 94 ? -20.017 0.211 17.467 1.00 40.44 94 GLY A CA 1
ATOM 714 C C . GLY A 1 94 ? -19.897 -0.104 18.953 1.00 40.44 94 GLY A C 1
ATOM 715 O O . GLY A 1 94 ? -19.988 -1.258 19.368 1.00 40.44 94 GLY A O 1
ATOM 716 N N . ARG A 1 95 ? -19.642 0.934 19.741 1.00 40.34 95 ARG A N 1
ATOM 717 C CA . ARG A 1 95 ? -19.928 0.956 21.169 1.00 40.34 95 ARG A CA 1
ATOM 718 C C . ARG A 1 95 ? -21.031 1.988 21.349 1.00 40.34 95 ARG A C 1
ATOM 720 O O . ARG A 1 95 ? -20.746 3.162 21.566 1.00 40.34 95 ARG A O 1
ATOM 727 N N . TYR A 1 96 ? -22.261 1.529 21.146 1.00 47.25 96 TYR A N 1
ATOM 728 C CA . TYR A 1 96 ? -23.431 2.069 21.827 1.00 47.25 96 TYR A CA 1
ATOM 729 C C . TYR A 1 96 ? -23.726 1.143 23.001 1.00 47.25 96 TYR A C 1
ATOM 731 O O . TYR A 1 96 ? -23.593 -0.087 22.799 1.00 47.25 96 TYR A O 1
#

Sequence (96 aa):
MTVPFEKLKFFDCYVDQVGPIEDGSIAILLSDVQGEFTQVWFGVLENIRQEVLQTALAAVQNNLTCGVALTGTEPDSILYRIHATNAAAKGGRGRY